Protein AF-A0A7Y8UVH8-F1 (afdb_monomer_lite)

Organism: NCBI:txid2740531

InterPro domains:
  IPR041504 Adaptive response protein AidB, N-terminal [PF18158] (14-55)

Secondary structure (DSSP, 8-state):
--GGGGT--S-----PPP-TT--TTTT-HHHHHHHHHTTGGGGHHHHHHHHHHHT-

Sequence (56 aa):
MNLHQFAETHDVTNQPPSLDGANLYRIDLPLQEWSRRFGAGWAQARIDAYGALAGG

pLDDT: mean 93.41, std 9.13, range [59.91, 98.5]

Radius of gyration: 20.59 Å; chains: 1; bounding box: 33×14×64 Å

Structure (mmCIF, N/CA/C/O ba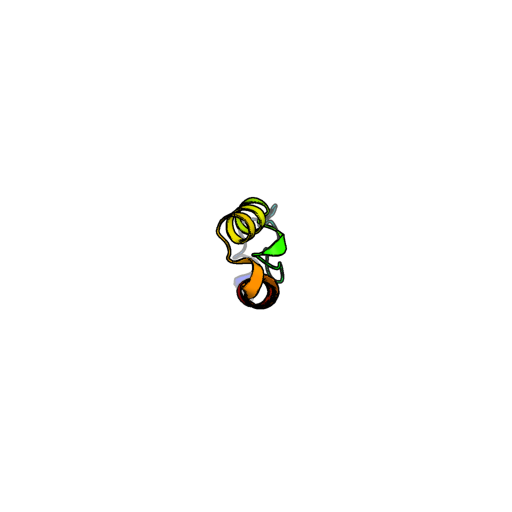ckbone):
data_AF-A0A7Y8UVH8-F1
#
_entry.id   AF-A0A7Y8UVH8-F1
#
loop_
_atom_site.group_PDB
_atom_site.id
_atom_site.type_symbol
_atom_site.label_atom_id
_atom_site.label_alt_id
_atom_site.label_comp_id
_atom_site.label_asym_id
_atom_site.label_entity_id
_atom_site.label_seq_id
_atom_site.pdbx_PDB_ins_code
_atom_site.Cartn_x
_atom_site.Cartn_y
_atom_site.Cartn_z
_atom_site.occupancy
_atom_site.B_iso_or_equiv
_atom_site.auth_seq_id
_atom_site.auth_comp_id
_atom_site.auth_asym_id
_atom_site.auth_atom_id
_atom_site.pdbx_PDB_model_num
ATOM 1 N N . MET A 1 1 ? 11.206 -4.169 -45.210 1.00 59.91 1 MET A N 1
ATOM 2 C CA . MET A 1 1 ? 12.271 -4.463 -44.229 1.00 59.91 1 MET A CA 1
ATOM 3 C C . MET A 1 1 ? 11.811 -3.912 -42.891 1.00 59.91 1 MET A C 1
ATOM 5 O O . MET A 1 1 ? 11.527 -2.723 -42.832 1.00 59.91 1 MET A O 1
ATOM 9 N N . ASN A 1 2 ? 11.608 -4.758 -41.877 1.00 74.00 2 ASN A N 1
ATOM 10 C CA . ASN A 1 2 ? 11.148 -4.298 -40.565 1.00 74.00 2 ASN A CA 1
ATOM 11 C C . ASN A 1 2 ? 12.357 -3.768 -39.780 1.00 74.00 2 ASN A C 1
ATOM 13 O O . ASN A 1 2 ? 13.205 -4.543 -39.350 1.00 74.00 2 ASN A O 1
ATOM 17 N N . LEU A 1 3 ? 12.451 -2.444 -39.646 1.00 67.69 3 LEU A N 1
ATOM 18 C CA . LEU A 1 3 ? 13.579 -1.766 -39.000 1.00 67.69 3 LEU A CA 1
ATOM 19 C C . LEU A 1 3 ? 13.689 -2.084 -37.498 1.00 67.69 3 LEU A C 1
ATOM 21 O O . LEU A 1 3 ? 14.776 -1.971 -36.941 1.00 67.69 3 LEU A O 1
ATOM 25 N N . HIS A 1 4 ? 12.606 -2.542 -36.857 1.00 71.12 4 HIS A N 1
ATOM 26 C CA . HIS A 1 4 ? 12.617 -2.921 -35.440 1.00 71.12 4 HIS A CA 1
ATOM 27 C C . HIS A 1 4 ? 13.477 -4.157 -35.162 1.00 71.12 4 HIS A C 1
ATOM 29 O O . HIS A 1 4 ? 13.969 -4.319 -34.052 1.00 71.12 4 HIS A O 1
ATOM 35 N N . GLN A 1 5 ? 13.721 -4.997 -36.171 1.00 66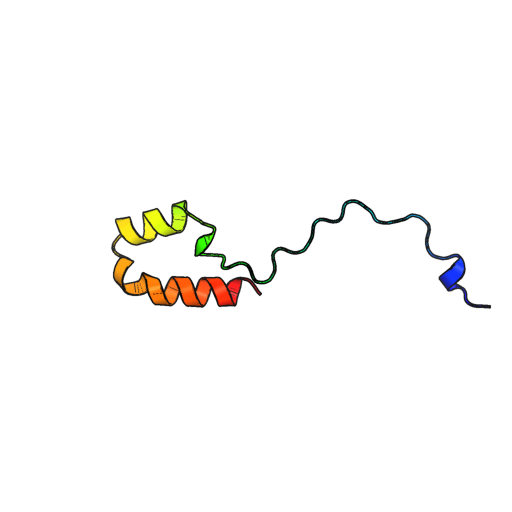.69 5 GLN A N 1
ATOM 36 C CA . GLN A 1 5 ? 14.500 -6.226 -36.012 1.00 66.69 5 GLN A CA 1
ATOM 37 C C . GLN A 1 5 ? 15.979 -5.972 -35.652 1.00 66.69 5 GLN A C 1
ATOM 39 O O . GLN A 1 5 ? 16.650 -6.885 -35.186 1.00 66.69 5 GLN A O 1
ATOM 44 N N . PHE A 1 6 ? 16.474 -4.743 -35.839 1.00 74.62 6 PHE A N 1
ATOM 45 C CA . PHE A 1 6 ? 17.837 -4.323 -35.482 1.00 74.62 6 PHE A CA 1
ATOM 46 C C . PHE A 1 6 ? 17.871 -3.233 -34.395 1.00 74.62 6 PHE A C 1
ATOM 48 O O . PHE A 1 6 ? 18.928 -2.653 -34.158 1.00 74.62 6 PHE A O 1
ATOM 55 N N . ALA A 1 7 ? 16.726 -2.899 -33.785 1.00 82.38 7 ALA A N 1
ATOM 56 C CA . ALA A 1 7 ? 16.621 -1.798 -32.824 1.00 82.38 7 ALA A CA 1
ATOM 57 C C . ALA A 1 7 ? 16.945 -2.215 -31.377 1.00 82.38 7 ALA A C 1
ATOM 59 O O . ALA A 1 7 ? 17.418 -1.388 -30.599 1.00 82.38 7 ALA A O 1
ATOM 60 N N . GLU A 1 8 ? 16.722 -3.481 -31.021 1.00 87.94 8 GLU A N 1
ATOM 61 C CA . GLU A 1 8 ? 17.063 -4.010 -29.698 1.00 87.94 8 GLU A CA 1
ATOM 62 C C . GLU A 1 8 ? 18.583 -4.186 -29.571 1.00 87.94 8 GLU A C 1
ATOM 64 O O . GLU A 1 8 ? 19.215 -4.860 -30.385 1.00 87.94 8 GLU A O 1
ATOM 69 N N . THR A 1 9 ? 19.185 -3.558 -28.557 1.00 88.75 9 THR A N 1
ATOM 70 C CA . THR A 1 9 ? 20.649 -3.562 -28.344 1.00 88.75 9 THR A CA 1
ATOM 71 C C . THR A 1 9 ? 21.094 -4.462 -27.194 1.00 88.75 9 THR A C 1
ATOM 73 O O . THR A 1 9 ? 22.279 -4.775 -27.089 1.00 88.75 9 THR A O 1
ATOM 76 N N . HIS A 1 10 ? 20.166 -4.864 -26.326 1.00 90.88 10 HIS A N 1
ATOM 77 C CA . HIS A 1 10 ? 20.403 -5.741 -25.184 1.00 90.88 10 HIS A CA 1
ATOM 78 C C . HIS A 1 10 ? 19.076 -6.310 -24.670 1.00 90.88 10 HIS A C 1
ATOM 80 O O . HIS A 1 10 ? 18.018 -5.735 -24.912 1.00 90.88 10 HIS A O 1
ATOM 86 N N . ASP A 1 11 ? 19.154 -7.392 -23.898 1.00 94.12 11 ASP A N 1
ATOM 87 C CA . ASP A 1 11 ? 18.006 -7.932 -23.174 1.00 94.12 11 ASP A CA 1
ATOM 88 C C . ASP A 1 11 ? 17.872 -7.266 -21.801 1.00 94.12 11 ASP A C 1
ATOM 90 O O . ASP A 1 11 ? 18.823 -7.213 -21.011 1.00 94.12 11 ASP A O 1
ATOM 94 N N . VAL A 1 12 ? 16.665 -6.803 -21.477 1.00 94.69 12 VAL A N 1
ATOM 95 C CA . VAL A 1 12 ? 16.349 -6.293 -20.141 1.00 94.69 12 VAL A CA 1
ATOM 96 C C . VAL A 1 12 ? 16.004 -7.475 -19.238 1.00 94.69 12 VAL A C 1
ATOM 98 O O . VAL A 1 12 ? 14.951 -8.096 -19.365 1.00 94.69 12 VAL A O 1
ATOM 101 N N . THR A 1 13 ? 16.901 -7.788 -18.306 1.00 96.38 13 THR A N 1
ATOM 102 C CA . THR A 1 13 ? 16.740 -8.891 -17.347 1.00 96.38 13 THR A CA 1
ATOM 103 C C . THR A 1 13 ? 16.726 -8.375 -15.907 1.00 96.38 13 THR A C 1
ATOM 105 O O . THR A 1 13 ? 16.982 -7.196 -15.656 1.00 96.38 13 THR A O 1
ATOM 108 N N . ASN A 1 14 ? 16.386 -9.250 -14.950 1.00 97.00 14 ASN A N 1
ATOM 109 C CA . ASN A 1 14 ? 16.312 -8.918 -13.521 1.00 97.00 14 ASN A CA 1
ATOM 110 C C . ASN A 1 14 ? 15.334 -7.767 -13.195 1.00 97.00 14 ASN A C 1
ATOM 112 O O . ASN A 1 14 ? 15.572 -6.971 -12.289 1.00 97.00 14 ASN A O 1
ATOM 116 N N . GLN A 1 15 ? 14.233 -7.667 -13.945 1.00 97.00 15 GLN A N 1
ATOM 117 C CA . GLN A 1 15 ? 13.146 -6.755 -13.600 1.00 97.00 15 GLN A CA 1
ATOM 118 C C . GLN A 1 15 ? 12.291 -7.406 -12.509 1.00 97.00 15 GLN A C 1
ATOM 120 O O . GLN A 1 15 ? 11.694 -8.456 -12.769 1.00 97.00 15 GLN A O 1
ATOM 125 N N . PRO A 1 16 ? 12.242 -6.844 -11.289 1.00 96.81 16 PRO A N 1
ATOM 126 C CA . PRO A 1 16 ? 11.315 -7.332 -10.284 1.00 96.81 16 PRO A CA 1
ATOM 127 C C . PRO A 1 16 ? 9.873 -7.130 -10.774 1.00 96.81 16 PRO A C 1
ATOM 129 O O . PRO A 1 16 ? 9.599 -6.177 -11.510 1.00 96.81 16 PRO A O 1
ATOM 132 N N . PRO A 1 17 ? 8.942 -8.009 -10.375 1.00 95.06 17 PRO A N 1
ATOM 133 C CA . PRO A 1 17 ? 7.535 -7.797 -10.672 1.00 95.06 17 PRO A CA 1
ATOM 134 C C . PRO A 1 17 ? 7.024 -6.537 -9.965 1.00 95.06 17 PRO A C 1
ATOM 136 O O . PRO A 1 17 ? 7.554 -6.129 -8.928 1.00 95.06 17 PRO A O 1
ATOM 139 N N . SER A 1 18 ? 5.960 -5.950 -10.516 1.00 94.19 18 SER A N 1
ATOM 140 C CA . SER A 1 18 ? 5.214 -4.898 -9.825 1.00 94.19 18 SER A CA 1
ATOM 141 C C . SER A 1 18 ? 4.625 -5.426 -8.511 1.00 94.19 18 SER A C 1
ATOM 143 O O . SER A 1 18 ? 4.335 -6.618 -8.387 1.00 94.19 18 SER A O 1
ATOM 145 N N . LEU A 1 19 ? 4.423 -4.534 -7.540 1.00 95.06 19 LEU A N 1
ATOM 146 C CA . LEU A 1 19 ? 3.781 -4.844 -6.255 1.00 95.06 19 LEU A CA 1
ATOM 147 C C . LEU A 1 19 ? 2.243 -4.703 -6.320 1.00 95.06 19 LEU A C 1
ATOM 149 O O . LEU A 1 19 ? 1.583 -4.619 -5.288 1.00 95.06 19 LEU A O 1
ATOM 153 N N . ASP A 1 20 ? 1.671 -4.657 -7.522 1.00 95.38 20 ASP A N 1
ATOM 154 C CA . ASP A 1 20 ? 0.239 -4.421 -7.723 1.00 95.38 20 ASP A CA 1
ATOM 155 C C . ASP A 1 20 ? -0.637 -5.517 -7.090 1.00 95.38 20 ASP A C 1
ATOM 157 O O . ASP A 1 20 ? -0.286 -6.702 -7.057 1.00 95.38 20 ASP A O 1
ATOM 161 N N . GLY A 1 21 ? -1.800 -5.114 -6.581 1.00 94.44 21 GLY A N 1
ATOM 162 C CA . GLY A 1 21 ? -2.769 -5.972 -5.900 1.00 94.44 21 GLY A CA 1
ATOM 163 C C . GLY A 1 21 ? -2.415 -6.304 -4.446 1.00 94.44 21 GLY A C 1
ATOM 164 O O . GLY A 1 21 ? -3.173 -7.006 -3.766 1.00 94.44 21 GLY A O 1
ATOM 165 N N . ALA A 1 22 ? -1.285 -5.815 -3.929 1.00 97.44 22 ALA A N 1
ATOM 166 C CA . ALA A 1 22 ? -0.941 -5.972 -2.522 1.00 97.44 22 ALA A CA 1
ATOM 167 C C . ALA A 1 22 ? -1.778 -5.030 -1.650 1.00 97.44 22 ALA A C 1
ATOM 169 O O . ALA A 1 22 ? -1.804 -3.823 -1.857 1.00 97.44 22 ALA A O 1
ATOM 170 N N . ASN A 1 23 ? -2.399 -5.546 -0.588 1.00 98.38 23 ASN A N 1
ATOM 171 C CA . ASN A 1 23 ? -3.034 -4.671 0.392 1.00 98.38 23 ASN A CA 1
ATOM 172 C C . ASN A 1 23 ? -1.961 -3.930 1.209 1.00 98.38 23 ASN A C 1
ATOM 174 O O . ASN A 1 23 ? -1.347 -4.516 2.110 1.00 98.38 23 ASN A O 1
ATOM 178 N N . LEU A 1 24 ? -1.776 -2.639 0.919 1.00 98.00 24 LEU A N 1
ATOM 179 C CA . LEU A 1 24 ? -0.719 -1.808 1.505 1.00 98.00 24 LEU A CA 1
ATOM 180 C C . LEU A 1 24 ? -0.838 -1.673 3.025 1.00 98.00 24 LEU A C 1
ATOM 182 O O . LEU A 1 24 ? 0.166 -1.524 3.715 1.00 98.00 24 LEU A O 1
ATOM 186 N N . TYR A 1 25 ? -2.052 -1.780 3.565 1.00 98.31 25 TYR A N 1
ATOM 187 C CA . TYR A 1 25 ? -2.260 -1.758 5.007 1.00 98.31 25 TYR A CA 1
ATOM 188 C C . TYR A 1 25 ? -1.789 -3.055 5.680 1.00 98.31 25 TYR A C 1
ATOM 190 O O . TYR A 1 25 ? -1.143 -3.027 6.728 1.00 98.31 25 TYR A O 1
ATOM 198 N N . AR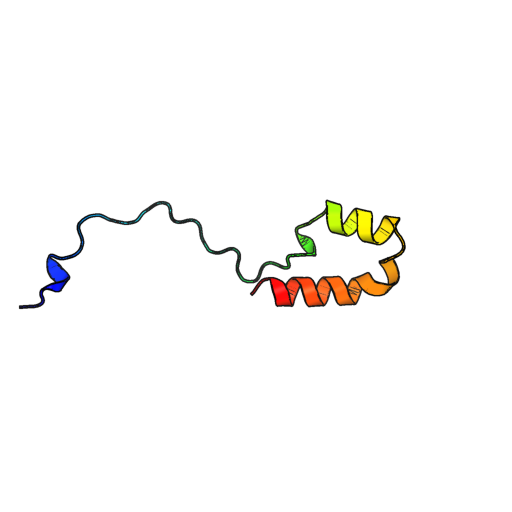G A 1 26 ? -2.086 -4.212 5.077 1.00 98.00 26 ARG A N 1
ATOM 199 C CA . ARG A 1 26 ? -1.798 -5.528 5.678 1.00 98.00 26 ARG A CA 1
ATOM 200 C C . ARG A 1 26 ? -0.313 -5.866 5.724 1.00 98.00 26 ARG A C 1
ATOM 202 O O . ARG A 1 26 ? 0.096 -6.633 6.594 1.00 98.00 26 ARG A O 1
ATOM 209 N N . ILE A 1 27 ? 0.478 -5.315 4.808 1.00 98.00 27 ILE A N 1
ATOM 210 C CA . ILE A 1 27 ? 1.930 -5.534 4.759 1.00 98.00 27 ILE A CA 1
ATOM 211 C C . ILE A 1 27 ? 2.714 -4.574 5.670 1.00 98.00 27 ILE A C 1
ATOM 213 O O . ILE A 1 27 ? 3.896 -4.799 5.914 1.00 98.00 27 ILE A O 1
ATOM 217 N N . ASP A 1 28 ? 2.061 -3.548 6.222 1.00 98.38 28 ASP A N 1
ATOM 218 C CA . ASP A 1 28 ? 2.668 -2.574 7.132 1.00 98.38 28 ASP A CA 1
ATOM 219 C C . ASP A 1 28 ? 2.294 -2.878 8.595 1.00 98.38 28 ASP A C 1
ATOM 221 O O . ASP A 1 28 ? 1.290 -2.406 9.141 1.00 98.38 28 ASP A O 1
ATOM 225 N N . LEU A 1 29 ? 3.104 -3.723 9.241 1.00 98.25 29 LEU A N 1
ATOM 226 C CA . LEU A 1 29 ? 2.919 -4.089 10.650 1.00 98.25 29 LEU A CA 1
ATOM 227 C C . LEU A 1 29 ? 3.045 -2.883 11.604 1.00 98.25 29 LEU A C 1
ATOM 229 O O . LEU A 1 29 ? 2.213 -2.777 12.512 1.00 98.25 29 LEU A O 1
ATOM 233 N N . PRO A 1 30 ? 4.017 -1.958 11.434 1.00 98.50 30 PRO A N 1
ATOM 234 C CA . PRO A 1 30 ? 4.050 -0.726 12.217 1.00 98.50 30 PRO A CA 1
ATOM 235 C C . PRO A 1 30 ? 2.748 0.074 12.136 1.00 98.50 30 PRO A C 1
ATOM 237 O O . PRO A 1 30 ? 2.201 0.449 13.175 1.00 98.50 30 PRO A O 1
ATOM 240 N N . LEU A 1 31 ? 2.214 0.313 10.939 1.00 98.00 31 LEU A N 1
ATOM 241 C CA . LEU A 1 31 ? 0.974 1.069 10.758 1.00 98.00 31 LEU A CA 1
ATOM 242 C C . LEU A 1 31 ? -0.209 0.398 11.463 1.00 98.00 31 LEU A C 1
ATOM 244 O O . LEU A 1 31 ? -1.011 1.083 12.105 1.00 98.00 31 LEU A O 1
ATOM 248 N N . GLN A 1 32 ? -0.305 -0.931 11.392 1.00 98.19 32 GLN A N 1
ATOM 249 C CA . GLN A 1 32 ? -1.325 -1.701 12.107 1.00 98.19 32 GLN A CA 1
ATOM 250 C C . GLN A 1 32 ? -1.220 -1.523 13.626 1.00 98.19 32 GLN A C 1
ATOM 252 O O . GLN A 1 32 ? -2.223 -1.255 14.295 1.00 98.19 32 GLN A O 1
ATOM 257 N N . GLU A 1 33 ? -0.010 -1.644 14.172 1.00 98.38 33 GLU A N 1
ATOM 258 C CA . GLU A 1 33 ? 0.245 -1.506 15.605 1.00 98.38 33 GLU A CA 1
ATOM 259 C C . GLU A 1 33 ? -0.087 -0.101 16.107 1.00 98.38 33 GLU A C 1
ATOM 261 O O . GLU A 1 33 ? -0.851 0.067 17.063 1.00 98.38 33 GLU A O 1
ATOM 266 N N . TRP A 1 34 ? 0.436 0.921 15.435 1.00 98.31 34 TRP A N 1
ATOM 267 C CA . TRP A 1 34 ? 0.267 2.305 15.859 1.00 98.31 34 TRP A CA 1
ATOM 268 C C . TRP A 1 34 ? -1.174 2.785 15.720 1.00 98.31 34 TRP A C 1
ATOM 270 O O . TRP A 1 34 ? -1.676 3.452 16.627 1.00 98.31 34 TRP A O 1
ATOM 280 N N . SER A 1 35 ? -1.872 2.387 14.654 1.00 97.44 35 SER A N 1
ATOM 281 C CA . SER A 1 35 ? -3.296 2.705 14.483 1.00 97.44 35 SER A CA 1
ATOM 282 C C . SER A 1 35 ? -4.124 2.172 15.652 1.00 97.44 35 SER A C 1
ATOM 284 O O . SER A 1 35 ? -4.936 2.898 16.229 1.00 97.44 35 SER A O 1
ATOM 286 N N . ARG A 1 36 ? -3.880 0.927 16.076 1.00 97.12 36 ARG A N 1
ATOM 287 C CA . ARG A 1 36 ? -4.562 0.348 17.241 1.00 97.12 36 ARG A CA 1
ATOM 288 C C . ARG A 1 36 ? -4.182 1.077 18.530 1.00 97.12 36 ARG A C 1
ATOM 290 O O . ARG A 1 36 ? -5.064 1.447 19.303 1.00 97.12 36 ARG A O 1
ATOM 297 N N . ARG A 1 37 ? -2.884 1.308 18.746 1.00 98.31 37 ARG A N 1
ATOM 298 C CA . ARG A 1 37 ? -2.340 1.931 19.964 1.00 98.31 37 ARG A CA 1
ATOM 299 C C . ARG A 1 37 ? -2.851 3.352 20.194 1.00 98.31 37 ARG A C 1
ATOM 301 O O . ARG A 1 37 ? -3.079 3.726 21.340 1.00 98.31 37 ARG A O 1
ATOM 308 N N . PHE A 1 38 ? -3.056 4.125 19.131 1.00 98.38 38 PHE A N 1
ATOM 309 C CA . PHE A 1 38 ? -3.560 5.500 19.207 1.00 98.38 38 PHE A CA 1
ATOM 310 C C . PHE A 1 38 ? -5.082 5.611 19.026 1.00 98.38 38 PHE A C 1
ATOM 312 O O . PHE A 1 38 ? -5.602 6.693 18.766 1.00 98.38 38 PHE A O 1
ATOM 319 N N . GLY A 1 39 ? -5.820 4.509 19.200 1.00 97.94 39 GLY A N 1
ATOM 320 C CA . GLY A 1 39 ? -7.282 4.534 19.291 1.00 97.94 39 GLY A CA 1
ATOM 321 C C . GLY A 1 39 ? -8.024 4.527 17.954 1.00 97.94 39 GLY A C 1
ATOM 322 O O . GLY A 1 39 ? -9.240 4.698 17.942 1.00 97.94 39 GLY A O 1
ATOM 323 N N . ALA A 1 40 ? -7.351 4.266 16.831 1.00 97.81 40 ALA A N 1
ATOM 324 C CA . ALA A 1 40 ? -7.988 4.130 15.518 1.00 97.81 40 A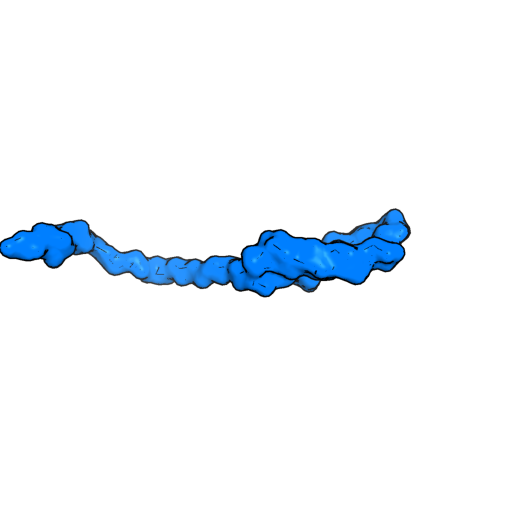LA A CA 1
ATOM 325 C C . ALA A 1 40 ? -8.570 2.725 15.257 1.00 97.81 40 ALA A C 1
ATOM 327 O O . ALA A 1 40 ? -8.961 2.417 14.134 1.00 97.81 40 ALA A O 1
ATOM 328 N N . GLY A 1 41 ? -8.682 1.868 16.280 1.00 96.88 41 GLY A N 1
ATOM 329 C CA . GLY A 1 41 ? -9.225 0.509 16.135 1.00 96.88 41 GLY A CA 1
ATOM 330 C C . GLY A 1 41 ? -10.648 0.462 15.559 1.00 96.88 41 GLY A C 1
ATOM 331 O O . GLY A 1 41 ? -10.999 -0.481 14.856 1.00 96.88 41 GLY A O 1
ATOM 332 N N . TRP A 1 42 ? -11.449 1.512 15.766 1.00 97.62 42 TRP A N 1
ATOM 333 C CA . TRP A 1 42 ? -12.783 1.650 15.167 1.00 97.62 42 TRP A CA 1
ATOM 334 C C . TRP A 1 42 ? -12.759 1.730 13.629 1.00 97.62 42 TRP A C 1
ATOM 336 O O . TRP A 1 42 ? -13.760 1.429 12.981 1.00 97.62 42 TRP A O 1
ATOM 346 N N . ALA A 1 43 ? -11.633 2.135 13.033 1.00 97.81 43 ALA A N 1
ATOM 347 C CA . ALA A 1 43 ? -11.476 2.321 11.594 1.00 97.81 43 ALA A CA 1
ATOM 348 C C . ALA A 1 43 ? -10.864 1.103 10.885 1.00 97.81 43 ALA A C 1
ATOM 350 O O . ALA A 1 43 ? -10.758 1.118 9.662 1.00 97.81 43 ALA A O 1
ATOM 351 N N . GLN A 1 44 ? -10.494 0.045 11.615 1.00 97.12 44 GLN A N 1
ATOM 352 C CA . GLN A 1 44 ? -9.703 -1.084 11.111 1.00 97.12 44 GLN A CA 1
ATOM 353 C C . GLN A 1 44 ? -10.220 -1.662 9.785 1.00 97.12 44 GLN A C 1
ATOM 355 O O . GLN A 1 44 ? -9.462 -1.798 8.831 1.00 97.12 44 GLN A O 1
ATOM 360 N N . ALA A 1 45 ? -11.523 -1.945 9.700 1.00 97.94 45 ALA A N 1
ATOM 361 C CA . ALA A 1 45 ? -12.133 -2.502 8.492 1.00 97.94 45 ALA A CA 1
ATOM 362 C C . ALA A 1 45 ? -12.091 -1.5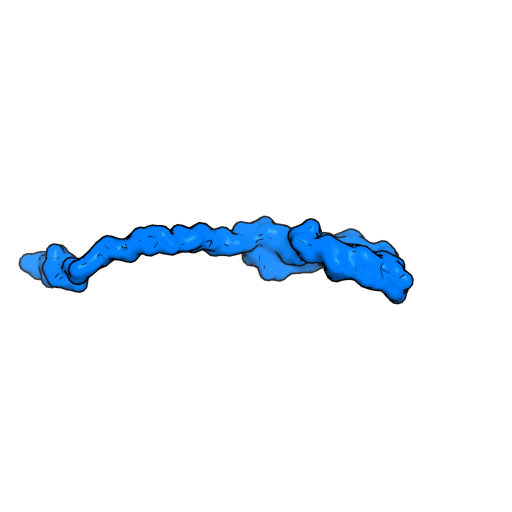30 7.298 1.00 97.94 45 ALA A C 1
ATOM 364 O O . ALA A 1 45 ? -11.947 -1.952 6.155 1.00 97.94 45 ALA A O 1
ATOM 365 N N . ARG A 1 46 ? -12.195 -0.219 7.555 1.00 98.38 46 ARG A N 1
ATOM 366 C CA . ARG A 1 46 ? -12.108 0.810 6.508 1.00 98.38 46 ARG A CA 1
ATOM 367 C C . ARG A 1 46 ? -10.678 0.968 6.009 1.00 98.38 46 ARG A C 1
ATOM 369 O O . ARG A 1 46 ? -10.479 1.110 4.810 1.00 98.38 46 ARG A O 1
ATOM 376 N N . ILE A 1 47 ? -9.704 0.928 6.917 1.00 98.00 47 ILE A N 1
ATOM 377 C CA . ILE A 1 47 ? -8.285 1.022 6.567 1.00 98.00 47 ILE A CA 1
ATOM 378 C C . ILE A 1 47 ? -7.853 -0.227 5.783 1.00 98.00 47 ILE A C 1
ATOM 380 O O . ILE A 1 47 ? -7.165 -0.087 4.780 1.00 98.00 47 ILE A O 1
ATOM 384 N N . ASP A 1 48 ? -8.314 -1.424 6.166 1.00 98.25 48 ASP A N 1
ATOM 385 C CA . ASP A 1 48 ? -8.054 -2.664 5.418 1.00 98.25 48 ASP A CA 1
ATOM 386 C C . ASP A 1 48 ? -8.628 -2.612 3.996 1.00 98.25 48 ASP A C 1
ATOM 388 O O . ASP A 1 48 ? -7.904 -2.871 3.035 1.00 98.25 48 ASP A O 1
ATOM 392 N N . ALA A 1 49 ? -9.890 -2.196 3.844 1.00 98.38 49 ALA A N 1
ATOM 393 C CA . ALA A 1 49 ? -10.513 -2.041 2.530 1.00 98.38 49 ALA A CA 1
ATOM 394 C C . ALA A 1 49 ? -9.791 -0.992 1.669 1.00 98.38 49 ALA A C 1
ATOM 396 O O . ALA A 1 49 ? -9.541 -1.218 0.487 1.00 98.38 49 ALA A O 1
ATOM 397 N N . TYR A 1 50 ? -9.415 0.143 2.262 1.00 98.31 50 TYR A N 1
ATOM 398 C CA . TYR A 1 50 ? -8.677 1.185 1.554 1.00 98.31 50 TYR A CA 1
ATOM 399 C C . TYR A 1 50 ? -7.257 0.742 1.182 1.00 98.31 50 TYR A C 1
ATOM 401 O O . TYR A 1 50 ? -6.782 1.062 0.098 1.00 98.31 50 TYR A O 1
ATOM 409 N N . GLY A 1 51 ? -6.595 -0.037 2.039 1.00 98.25 51 GLY A N 1
ATOM 410 C CA . GLY A 1 51 ? -5.279 -0.606 1.763 1.00 98.25 51 GLY A CA 1
ATOM 411 C C . GLY A 1 51 ? -5.278 -1.539 0.554 1.00 98.25 51 GLY A C 1
ATOM 412 O O . GLY A 1 51 ? -4.309 -1.535 -0.199 1.00 98.25 51 GLY A O 1
ATOM 413 N N . ALA A 1 52 ? -6.364 -2.287 0.330 1.00 98.00 52 ALA A N 1
ATOM 414 C CA . ALA A 1 52 ? -6.544 -3.077 -0.888 1.00 98.00 52 ALA A CA 1
ATOM 415 C C . ALA A 1 52 ? -6.711 -2.185 -2.129 1.00 98.00 52 ALA A C 1
ATOM 417 O O . ALA A 1 52 ? -6.057 -2.425 -3.132 1.00 98.00 52 ALA A O 1
ATOM 418 N N . LEU A 1 53 ? -7.528 -1.127 -2.049 1.00 97.50 53 LEU A N 1
ATOM 419 C CA . LEU A 1 53 ? -7.748 -0.194 -3.165 1.00 97.50 53 LEU A CA 1
ATOM 420 C C . LEU A 1 53 ? -6.485 0.586 -3.552 1.00 97.50 53 LEU A C 1
ATOM 422 O O . LEU A 1 53 ? -6.246 0.844 -4.725 1.00 97.50 53 LEU A O 1
ATOM 426 N N . ALA A 1 54 ? -5.686 0.985 -2.563 1.00 97.00 54 ALA A N 1
ATOM 427 C CA . ALA A 1 54 ? -4.442 1.714 -2.787 1.00 97.00 54 ALA A CA 1
ATOM 428 C C . ALA A 1 54 ? -3.323 0.826 -3.361 1.00 97.00 54 ALA A C 1
ATOM 430 O O . ALA A 1 54 ? -2.327 1.352 -3.851 1.00 97.00 54 ALA A O 1
ATOM 431 N N . GLY A 1 55 ? -3.486 -0.497 -3.285 1.00 94.75 55 GLY A N 1
ATOM 432 C CA . GLY A 1 55 ? -2.551 -1.500 -3.781 1.00 94.75 55 GLY A CA 1
ATOM 433 C C . GLY A 1 55 ? -2.537 -1.704 -5.291 1.00 94.75 55 GLY A C 1
ATOM 434 O O . GLY A 1 55 ? -1.679 -2.441 -5.766 1.00 94.75 55 GLY A O 1
ATOM 435 N N 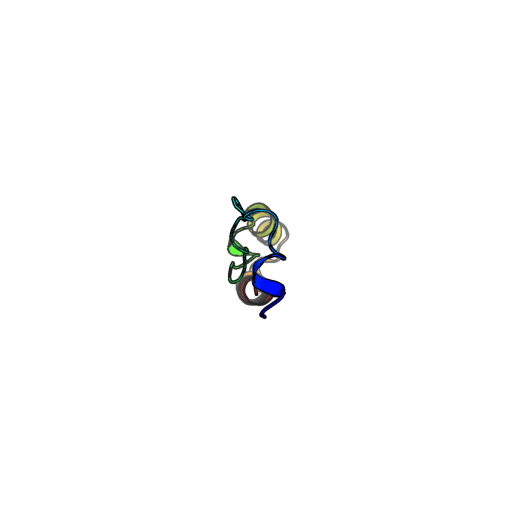. GLY A 1 56 ? -3.458 -1.072 -6.023 1.00 89.31 56 GLY A N 1
ATOM 436 C CA . GLY A 1 56 ? -3.676 -1.320 -7.452 1.00 89.31 56 GLY A CA 1
ATOM 437 C C . GLY A 1 56 ? -4.793 -2.317 -7.715 1.00 89.31 56 GLY A C 1
ATOM 438 O O . GLY A 1 56 ? -4.853 -3.350 -7.011 1.00 89.31 56 GLY A O 1
#

Foldseek 3Di:
DPPVVPVDPDDDDPDDDQQAQDQQCVVDPVNVVVCVVVPVPVCVVVSSVVSRVVRD